Protein AF-A0A3M0L4Y0-F1 (afdb_monomer_lite)

InterPro domains:
  IPR043128 Reverse transcriptase/Diguanylate cyclase domain [G3DSA:3.30.70.270] (1-61)
  IPR043502 DNA/RNA polymerase superfamily [SSF56672] (2-50)

pLDDT: mean 83.2, std 10.31, range [58.84, 95.56]

Secondary structure (DSSP, 8-state):
---TTHHHHHHHHHHHHSTTS-----HHHHHHHHHHHHHHHHHHHT------TT---------------

Foldseek 3Di:
DDQPPLCVLCVVVVQQVDPPDPRDCDPSNVVSVVVVVVSVVVVVVPDDPPPDVPDDDDDDDDDDDPPDD

Structure (mmCIF, N/CA/C/O backbone):
data_AF-A0A3M0L4Y0-F1
#
_entry.id   AF-A0A3M0L4Y0-F1
#
loop_
_atom_site.group_PDB
_atom_site.id
_atom_site.type_symbol
_atom_site.label_atom_id
_atom_site.label_alt_id
_atom_site.label_comp_id
_atom_site.label_asym_id
_atom_site.label_entity_id
_atom_site.label_seq_id
_atom_site.pdbx_PDB_ins_code
_atom_site.Cartn_x
_atom_site.Cartn_y
_atom_site.Cartn_z
_atom_site.occupancy
_atom_site.B_iso_or_equiv
_atom_site.auth_seq_id
_atom_site.auth_comp_id
_atom_site.auth_asym_id
_atom_site.auth_atom_id
_atom_site.pdbx_PDB_model_num
ATOM 1 N N . MET A 1 1 ? 5.015 -4.643 -13.452 1.00 72.56 1 MET A N 1
ATOM 2 C CA . MET A 1 1 ? 5.506 -4.526 -12.064 1.00 72.56 1 MET A CA 1
ATOM 3 C C . MET A 1 1 ? 4.732 -5.519 -11.212 1.00 72.56 1 MET A C 1
ATOM 5 O O . MET A 1 1 ? 3.511 -5.432 -11.202 1.00 72.56 1 MET A O 1
ATOM 9 N N . HIS A 1 2 ? 5.403 -6.491 -10.592 1.00 76.94 2 HIS A N 1
ATOM 10 C CA . HIS A 1 2 ? 4.772 -7.499 -9.734 1.00 76.94 2 HIS A CA 1
ATOM 11 C C . HIS A 1 2 ? 5.260 -7.293 -8.299 1.00 76.94 2 HIS A C 1
ATOM 13 O O . HIS A 1 2 ? 6.461 -7.364 -8.058 1.00 76.94 2 HIS A O 1
ATOM 19 N N . ILE A 1 3 ? 4.334 -7.018 -7.380 1.00 82.75 3 ILE A N 1
ATOM 20 C CA . ILE A 1 3 ? 4.601 -6.883 -5.945 1.00 82.75 3 ILE A CA 1
ATOM 21 C C . ILE A 1 3 ? 3.960 -8.100 -5.266 1.00 82.75 3 ILE A C 1
ATOM 23 O O . ILE A 1 3 ? 2.740 -8.266 -5.385 1.00 82.75 3 ILE A O 1
ATOM 27 N N . PRO A 1 4 ? 4.744 -8.972 -4.608 1.00 84.31 4 PRO A N 1
ATOM 28 C CA . PRO A 1 4 ? 4.200 -10.108 -3.873 1.00 84.31 4 PRO A CA 1
ATOM 29 C C . PRO A 1 4 ? 3.194 -9.651 -2.815 1.00 84.31 4 PRO A C 1
ATOM 31 O O . PRO A 1 4 ? 3.359 -8.597 -2.210 1.00 84.31 4 PRO A O 1
ATOM 34 N N . GLU A 1 5 ? 2.138 -10.441 -2.610 1.00 88.56 5 GLU A N 1
ATOM 35 C CA . GLU A 1 5 ? 1.154 -10.224 -1.535 1.00 88.56 5 GLU A CA 1
ATOM 36 C C . GLU A 1 5 ? 0.502 -8.830 -1.527 1.00 88.56 5 GLU A C 1
ATOM 38 O O . GLU A 1 5 ? -0.024 -8.384 -0.509 1.00 88.56 5 GLU A O 1
ATOM 43 N N . TYR A 1 6 ? 0.467 -8.153 -2.680 1.00 89.12 6 TYR A N 1
ATOM 44 C CA . TYR A 1 6 ? -0.037 -6.786 -2.808 1.00 89.12 6 TYR A CA 1
ATOM 45 C C . TYR A 1 6 ? -1.398 -6.572 -2.131 1.00 89.12 6 TYR A C 1
ATOM 47 O O . TYR A 1 6 ? -1.572 -5.603 -1.398 1.00 89.12 6 TYR A O 1
ATOM 55 N N . SER A 1 7 ? -2.347 -7.498 -2.319 1.00 89.62 7 SER A N 1
ATOM 56 C CA . SER A 1 7 ? -3.677 -7.432 -1.699 1.00 89.62 7 SER A CA 1
ATOM 57 C C . SER A 1 7 ? -3.637 -7.447 -0.169 1.00 89.62 7 SER A C 1
ATOM 59 O O . SER A 1 7 ? -4.456 -6.782 0.465 1.00 89.62 7 SER A O 1
ATOM 61 N N . GLN A 1 8 ? -2.689 -8.171 0.426 1.00 90.94 8 GLN A N 1
ATOM 62 C CA . GLN A 1 8 ? -2.521 -8.244 1.874 1.00 90.94 8 GLN A CA 1
ATOM 63 C C . GLN A 1 8 ? -1.938 -6.932 2.400 1.00 90.94 8 GLN A C 1
ATOM 65 O O . GLN A 1 8 ? -2.474 -6.360 3.348 1.00 90.94 8 GLN A O 1
ATOM 70 N N . ILE A 1 9 ? -0.920 -6.397 1.719 1.00 90.56 9 ILE A N 1
ATOM 71 C CA . ILE A 1 9 ? -0.241 -5.158 2.117 1.00 90.56 9 ILE A CA 1
ATOM 72 C C . ILE A 1 9 ? -1.180 -3.946 2.002 1.00 90.56 9 ILE A C 1
ATOM 74 O O . ILE A 1 9 ? -1.163 -3.067 2.860 1.00 90.56 9 ILE A O 1
ATOM 78 N N . VAL A 1 10 ? -2.039 -3.881 0.977 1.00 91.06 10 VAL A N 1
ATOM 79 C CA . VAL A 1 10 ? -2.976 -2.750 0.807 1.00 91.06 10 VAL A CA 1
ATOM 80 C C . VAL A 1 10 ? -4.237 -2.857 1.664 1.00 91.06 10 VAL A C 1
ATOM 82 O O . VAL A 1 10 ? -4.956 -1.866 1.796 1.00 91.06 10 VAL A O 1
ATOM 85 N N . SER A 1 11 ? -4.530 -4.024 2.243 1.00 92.25 11 SER A N 1
ATOM 86 C CA . SER A 1 11 ? -5.773 -4.260 2.990 1.00 92.25 11 SER A CA 1
ATOM 87 C C . SER A 1 11 ? -6.003 -3.240 4.124 1.00 92.25 11 SER A C 1
ATOM 89 O O . SER A 1 11 ? -7.083 -2.635 4.157 1.00 92.25 11 SER A O 1
ATOM 91 N N . PRO A 1 12 ? -5.001 -2.911 4.973 1.00 91.56 12 PRO A N 1
ATOM 92 C CA . PRO A 1 12 ? -5.164 -1.897 6.020 1.00 91.56 12 PRO A CA 1
ATOM 93 C C . PRO A 1 12 ? -5.472 -0.495 5.471 1.00 91.56 12 PRO A C 1
ATOM 95 O O . PRO A 1 12 ? -6.202 0.272 6.101 1.00 91.56 12 PRO A O 1
ATOM 98 N N . LEU A 1 13 ? -4.960 -0.163 4.279 1.00 93.19 13 LEU A N 1
ATOM 99 C CA . LEU A 1 13 ? -5.202 1.122 3.607 1.00 93.19 13 LEU A CA 1
ATOM 100 C C . LEU A 1 13 ? -6.568 1.177 2.918 1.00 93.19 13 LEU A C 1
ATOM 102 O O . LEU A 1 13 ? -7.204 2.231 2.830 1.00 93.19 13 LEU A O 1
ATOM 106 N N . TYR A 1 14 ? -7.049 0.040 2.42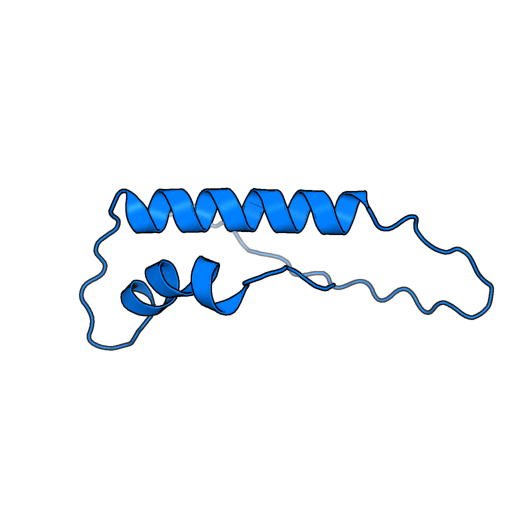8 1.00 90.06 14 TYR A N 1
ATOM 107 C CA . TYR A 1 14 ? -8.349 -0.036 1.781 1.00 90.06 14 TYR A CA 1
ATOM 108 C C . TYR A 1 14 ? -9.482 0.267 2.767 1.00 90.06 14 TYR A C 1
ATOM 110 O O . TYR A 1 14 ? -10.431 0.979 2.435 1.00 90.06 14 TYR A O 1
ATOM 118 N N . LEU A 1 15 ? -9.358 -0.187 4.015 1.00 84.38 15 LEU A N 1
ATOM 119 C CA . LEU A 1 15 ? -10.351 0.079 5.057 1.00 84.38 15 LEU A CA 1
ATOM 120 C C . LEU A 1 15 ? -10.505 1.572 5.383 1.00 84.38 15 LEU A C 1
ATOM 122 O O . LEU A 1 15 ? -11.622 2.001 5.675 1.00 84.38 15 LEU A O 1
ATOM 126 N N . VAL A 1 16 ? -9.434 2.367 5.271 1.00 89.25 16 VAL A N 1
ATOM 127 C CA . VAL A 1 16 ? -9.466 3.817 5.552 1.00 89.25 16 VAL A CA 1
ATOM 128 C C . VAL A 1 16 ? -9.817 4.680 4.339 1.00 89.25 16 VAL A C 1
ATOM 130 O O . VAL A 1 16 ? -10.133 5.854 4.493 1.00 89.25 16 VAL A O 1
ATOM 133 N N . THR A 1 17 ? -9.793 4.111 3.132 1.00 88.12 17 THR A N 1
ATOM 134 C CA . THR A 1 17 ? -10.174 4.801 1.884 1.00 88.12 17 THR A CA 1
ATOM 135 C C . THR A 1 17 ? -11.604 4.481 1.438 1.00 88.12 17 THR A C 1
ATOM 137 O O . THR A 1 17 ? -12.135 5.121 0.527 1.00 88.12 17 THR A O 1
ATOM 140 N N . ARG A 1 18 ? -12.269 3.517 2.090 1.00 87.50 18 ARG A N 1
ATOM 141 C CA . ARG A 1 18 ? -13.675 3.171 1.840 1.00 87.50 18 ARG A CA 1
ATOM 142 C C . ARG A 1 18 ? -14.623 4.302 2.247 1.00 87.50 18 ARG A C 1
ATOM 144 O O . ARG A 1 18 ? -14.540 4.871 3.331 1.00 87.50 18 ARG A O 1
ATOM 151 N N . LYS A 1 19 ? -15.603 4.575 1.380 1.00 86.19 19 LYS A N 1
ATOM 152 C CA . LYS A 1 19 ? -16.686 5.535 1.641 1.00 86.19 19 LYS A CA 1
ATOM 153 C C . LYS A 1 19 ? -17.476 5.124 2.892 1.00 86.19 19 LYS A C 1
ATOM 155 O O . LYS A 1 19 ? -17.732 3.941 3.084 1.00 86.19 19 LYS A O 1
ATOM 160 N N . LYS A 1 20 ? -17.934 6.114 3.670 1.00 86.38 20 LYS A N 1
ATOM 161 C CA . LYS A 1 20 ? -18.681 5.964 4.940 1.00 86.38 20 LYS A CA 1
ATOM 162 C C . LYS A 1 20 ? -17.873 5.434 6.133 1.00 86.38 20 LYS A C 1
ATOM 164 O O . LYS A 1 20 ? -18.452 5.298 7.205 1.00 86.38 20 LYS A O 1
ATOM 169 N N . ASN A 1 21 ? -16.571 5.201 5.984 1.00 85.69 21 ASN A N 1
ATOM 170 C CA . ASN A 1 21 ? -15.701 4.935 7.124 1.00 85.69 21 ASN A CA 1
ATOM 171 C C . ASN A 1 21 ? -15.091 6.242 7.631 1.00 85.69 21 ASN A C 1
ATOM 173 O O . ASN A 1 21 ? -14.710 7.107 6.840 1.00 85.69 21 ASN A O 1
ATOM 177 N N . ASN A 1 22 ? -14.976 6.370 8.953 1.00 88.31 22 ASN A N 1
ATOM 178 C CA . ASN A 1 22 ? -14.176 7.434 9.539 1.00 88.31 22 ASN A CA 1
ATOM 179 C C . ASN A 1 22 ? -12.699 7.162 9.258 1.00 88.31 22 ASN A C 1
ATOM 181 O O . ASN A 1 22 ? -12.221 6.032 9.389 1.00 88.31 22 ASN A O 1
ATOM 185 N N . PHE A 1 23 ? -11.980 8.210 8.872 1.00 90.62 23 PHE A N 1
ATOM 186 C CA . PHE A 1 23 ? -10.554 8.112 8.625 1.00 90.62 23 PHE A CA 1
ATOM 187 C C . PHE A 1 23 ? -9.807 8.043 9.958 1.00 90.62 23 PHE A C 1
ATOM 189 O O . PHE A 1 23 ? -9.732 9.025 10.696 1.00 90.62 23 PHE A O 1
ATOM 196 N N . HIS A 1 24 ? -9.244 6.876 10.255 1.00 88.75 24 HIS A N 1
ATOM 197 C CA . HIS A 1 24 ? -8.389 6.656 11.413 1.00 88.75 24 HIS A CA 1
ATOM 198 C C . HIS A 1 24 ? -7.044 6.123 10.935 1.00 88.75 24 HIS A C 1
ATOM 200 O O . HIS A 1 24 ? -6.975 5.078 10.293 1.00 88.75 24 HIS A O 1
ATOM 206 N N . TRP A 1 25 ? -5.977 6.860 11.232 1.00 93.06 25 TRP A N 1
ATOM 207 C CA . TRP A 1 25 ? -4.626 6.507 10.814 1.00 93.06 25 TRP A CA 1
ATOM 208 C C . TRP A 1 25 ? -3.864 5.887 11.981 1.00 93.06 25 TRP A C 1
ATOM 210 O O . TRP A 1 25 ? -3.376 6.595 12.861 1.00 93.06 25 TRP A O 1
ATOM 220 N N . GLY A 1 26 ? -3.823 4.559 12.017 1.00 94.25 26 GLY A N 1
ATOM 221 C CA . GLY A 1 26 ? -3.170 3.795 13.070 1.00 94.25 26 GLY A CA 1
ATOM 222 C C . GLY A 1 26 ? -1.793 3.258 12.669 1.00 94.25 26 GLY A C 1
ATOM 223 O O . GLY A 1 26 ? -1.338 3.438 11.533 1.00 94.25 26 GLY A O 1
ATOM 224 N N . PRO A 1 27 ? -1.125 2.553 13.599 1.00 95.56 27 PRO A N 1
ATOM 225 C CA . PRO A 1 27 ? 0.164 1.912 13.350 1.00 95.56 27 PRO A CA 1
ATOM 226 C C . PRO A 1 27 ? 0.139 0.941 12.161 1.00 95.56 27 PRO A C 1
ATOM 228 O O . PRO A 1 27 ? 1.066 0.941 11.356 1.00 95.56 27 PRO A O 1
ATOM 231 N N . GLU A 1 28 ? -0.945 0.177 11.997 1.00 93.69 28 GLU A N 1
ATOM 232 C CA . GLU A 1 28 ? -1.103 -0.784 10.897 1.00 93.69 28 GLU A CA 1
ATOM 233 C C . GLU A 1 28 ? -1.150 -0.095 9.527 1.00 93.69 28 GLU A C 1
ATOM 235 O O . GLU A 1 28 ? -0.505 -0.541 8.578 1.00 93.69 28 GLU A O 1
ATOM 240 N N . GLN A 1 29 ? -1.858 1.035 9.419 1.00 94.19 29 GLN A N 1
ATOM 241 C CA . GLN A 1 29 ? -1.912 1.825 8.186 1.00 94.19 29 GLN A CA 1
ATOM 242 C C . GLN A 1 29 ? -0.557 2.458 7.878 1.00 94.19 29 GLN A C 1
ATOM 244 O O . GLN A 1 29 ? -0.110 2.435 6.730 1.00 94.19 29 GLN A O 1
ATOM 249 N N . GLN A 1 30 ? 0.119 2.989 8.898 1.00 95.31 30 GLN A N 1
ATOM 250 C CA . GLN A 1 30 ? 1.442 3.580 8.734 1.00 95.31 30 GLN A CA 1
ATOM 251 C C . GLN A 1 30 ? 2.468 2.541 8.258 1.00 95.31 30 GLN A C 1
ATOM 253 O O . GLN A 1 30 ? 3.256 2.828 7.353 1.00 95.31 30 GLN A O 1
ATOM 258 N N . GLN A 1 31 ? 2.437 1.337 8.830 1.00 95.38 31 GLN A N 1
ATOM 259 C CA . GLN A 1 31 ? 3.303 0.229 8.437 1.00 95.38 31 GLN A CA 1
ATOM 260 C C . GLN A 1 31 ? 3.007 -0.231 7.006 1.00 95.38 31 GLN A C 1
ATOM 262 O O . GLN A 1 31 ? 3.928 -0.301 6.192 1.00 95.38 31 GLN A O 1
ATOM 267 N N . ALA A 1 32 ? 1.734 -0.457 6.666 1.00 94.00 32 ALA A N 1
ATOM 268 C CA . ALA A 1 32 ? 1.319 -0.818 5.311 1.00 94.00 32 ALA A CA 1
ATOM 269 C C . ALA A 1 32 ? 1.765 0.229 4.275 1.00 94.00 32 ALA A C 1
ATOM 271 O O . ALA A 1 32 ? 2.289 -0.108 3.211 1.00 94.00 32 ALA A O 1
ATOM 272 N N . PHE A 1 33 ? 1.626 1.518 4.600 1.00 94.31 33 PHE A N 1
ATOM 273 C CA . PHE A 1 33 ? 2.055 2.601 3.718 1.00 94.31 33 PHE A CA 1
ATOM 274 C C . PHE A 1 33 ? 3.580 2.663 3.552 1.00 94.31 33 PHE A C 1
ATOM 276 O O . PHE A 1 33 ? 4.076 2.908 2.449 1.00 94.31 33 PHE A O 1
ATOM 283 N N . ALA A 1 34 ? 4.342 2.434 4.624 1.00 94.81 34 ALA A N 1
ATOM 284 C CA . ALA A 1 34 ? 5.799 2.353 4.550 1.00 94.81 34 ALA A CA 1
ATOM 285 C C . ALA A 1 34 ? 6.255 1.171 3.680 1.00 94.81 34 ALA A C 1
ATOM 287 O O . ALA A 1 34 ? 7.101 1.357 2.803 1.00 94.81 34 ALA A O 1
ATOM 288 N N . GLN A 1 35 ? 5.637 0.003 3.862 1.00 93.69 35 GLN A N 1
ATOM 289 C CA . GLN A 1 35 ? 5.947 -1.210 3.110 1.00 93.69 35 GLN A CA 1
ATOM 290 C C . GLN A 1 35 ? 5.687 -1.035 1.609 1.00 93.69 35 GLN A C 1
ATOM 292 O O . GLN A 1 35 ? 6.553 -1.352 0.801 1.00 93.69 35 GLN A O 1
ATOM 297 N N . ILE A 1 36 ? 4.558 -0.436 1.215 1.00 91.38 36 ILE A N 1
ATOM 298 C CA . ILE A 1 36 ? 4.259 -0.181 -0.207 1.00 91.38 36 ILE A CA 1
ATOM 299 C C . ILE A 1 36 ? 5.292 0.745 -0.846 1.00 91.38 36 ILE A C 1
ATOM 301 O O . ILE A 1 36 ? 5.729 0.490 -1.966 1.00 91.38 36 ILE A O 1
ATOM 305 N N . LYS A 1 37 ? 5.711 1.812 -0.154 1.00 91.69 37 LYS A N 1
ATOM 306 C CA . LYS A 1 37 ? 6.753 2.708 -0.682 1.00 91.69 37 LYS A CA 1
ATOM 307 C C . LYS A 1 37 ? 8.062 1.959 -0.927 1.00 91.69 37 LYS A C 1
ATOM 309 O O . LYS A 1 37 ? 8.699 2.191 -1.952 1.00 91.69 37 LYS A O 1
ATOM 314 N N . GLN A 1 38 ? 8.441 1.072 -0.009 1.00 90.88 38 GLN A N 1
ATOM 315 C CA . GLN A 1 38 ? 9.653 0.270 -0.137 1.00 90.88 38 GLN A CA 1
ATOM 316 C C . GLN A 1 38 ? 9.547 -0.734 -1.292 1.00 90.88 38 GLN A C 1
ATOM 318 O O . GLN A 1 38 ? 10.440 -0.772 -2.134 1.00 90.88 38 GLN A O 1
ATOM 323 N N . GLU A 1 39 ? 8.443 -1.475 -1.396 1.00 89.00 39 GLU A N 1
ATOM 324 C CA . GLU A 1 39 ? 8.207 -2.428 -2.491 1.00 89.00 39 GLU A CA 1
ATOM 325 C C . GLU A 1 39 ? 8.205 -1.739 -3.861 1.00 89.00 39 GLU A C 1
ATOM 327 O O . GLU A 1 39 ? 8.798 -2.238 -4.821 1.00 89.00 39 GLU A O 1
ATOM 332 N N . ILE A 1 40 ? 7.600 -0.548 -3.956 1.00 86.94 40 ILE A N 1
ATOM 333 C CA . ILE A 1 40 ? 7.628 0.239 -5.191 1.00 86.94 40 ILE A CA 1
ATOM 334 C C . ILE A 1 40 ? 9.057 0.659 -5.532 1.00 86.94 40 ILE A C 1
ATOM 336 O O . ILE A 1 40 ? 9.490 0.464 -6.667 1.00 86.94 40 ILE A O 1
ATOM 340 N N . ALA A 1 41 ? 9.798 1.202 -4.564 1.00 88.25 41 ALA A N 1
ATOM 341 C CA . ALA A 1 41 ? 11.182 1.611 -4.775 1.00 88.25 41 ALA A CA 1
ATOM 342 C C . ALA A 1 41 ? 12.060 0.429 -5.217 1.00 88.25 41 ALA A C 1
ATOM 344 O O . ALA A 1 41 ? 12.841 0.567 -6.157 1.00 88.25 41 ALA A O 1
ATOM 345 N N . HIS A 1 42 ? 11.887 -0.740 -4.598 1.00 85.31 42 HIS A N 1
ATOM 346 C CA . HIS A 1 42 ? 12.621 -1.955 -4.941 1.00 85.31 42 HIS A CA 1
ATOM 347 C C . HIS A 1 42 ? 12.289 -2.431 -6.357 1.00 85.31 42 HIS A C 1
ATOM 349 O O . HIS A 1 42 ? 13.194 -2.655 -7.157 1.00 85.31 42 HIS A O 1
ATOM 355 N N . ALA A 1 43 ? 11.010 -2.539 -6.715 1.00 82.69 43 ALA A N 1
ATOM 356 C CA . ALA A 1 43 ? 10.616 -2.998 -8.044 1.00 82.69 43 ALA A CA 1
ATOM 357 C C . ALA A 1 43 ? 10.998 -2.011 -9.167 1.00 82.69 43 ALA A C 1
ATOM 359 O O . ALA A 1 43 ? 11.301 -2.444 -10.283 1.00 82.69 43 ALA A O 1
ATOM 360 N N . VAL A 1 44 ? 11.024 -0.702 -8.882 1.00 80.00 44 VAL A N 1
ATOM 361 C CA . VAL A 1 44 ? 11.536 0.319 -9.812 1.00 80.00 44 VAL A CA 1
ATOM 362 C C . VAL A 1 44 ? 13.057 0.211 -9.957 1.00 80.00 44 VAL A C 1
ATOM 364 O O . VAL A 1 44 ? 13.554 0.211 -11.080 1.00 80.00 44 VAL A O 1
ATOM 367 N N . ALA A 1 45 ? 13.797 0.055 -8.855 1.00 76.81 45 ALA A N 1
ATOM 368 C CA . ALA A 1 45 ? 15.254 -0.094 -8.881 1.00 76.81 45 ALA A CA 1
ATOM 369 C C . ALA A 1 45 ? 15.714 -1.391 -9.574 1.00 76.81 45 ALA A C 1
ATOM 371 O O . ALA A 1 45 ? 16.754 -1.410 -10.227 1.00 76.81 45 ALA A O 1
ATOM 372 N N . LEU A 1 46 ? 14.925 -2.466 -9.467 1.00 67.75 46 LEU A N 1
ATOM 373 C CA . LEU A 1 46 ? 15.190 -3.767 -10.089 1.00 67.75 46 LEU A CA 1
ATOM 374 C C . LEU A 1 46 ? 14.865 -3.830 -11.589 1.00 67.75 46 LEU A C 1
ATOM 376 O O . LEU A 1 46 ? 15.072 -4.878 -12.199 1.00 67.75 46 LEU A O 1
ATOM 380 N N . SER A 1 47 ? 14.362 -2.755 -12.201 1.00 62.97 47 SER A N 1
ATOM 381 C CA . SER A 1 47 ? 14.174 -2.690 -13.653 1.00 62.97 47 SER A CA 1
ATOM 382 C C . SER A 1 47 ? 15.313 -1.895 -14.296 1.00 62.97 47 SER A C 1
ATOM 384 O O . SER A 1 47 ? 15.225 -0.669 -14.367 1.00 62.97 47 SER A O 1
ATOM 386 N N . PRO A 1 48 ? 16.369 -2.547 -14.826 1.00 65.88 48 PRO A N 1
ATOM 387 C CA . PRO A 1 48 ? 17.215 -1.907 -15.820 1.00 65.88 48 PRO A CA 1
ATOM 388 C C . PRO A 1 48 ? 16.314 -1.432 -16.954 1.00 65.88 48 PRO A C 1
ATOM 390 O O . PRO A 1 48 ? 15.488 -2.205 -17.451 1.00 65.88 48 PRO A O 1
ATOM 393 N N . VAL A 1 49 ? 16.458 -0.173 -17.365 1.00 63.12 49 VAL A N 1
ATOM 394 C CA . VAL A 1 49 ? 15.814 0.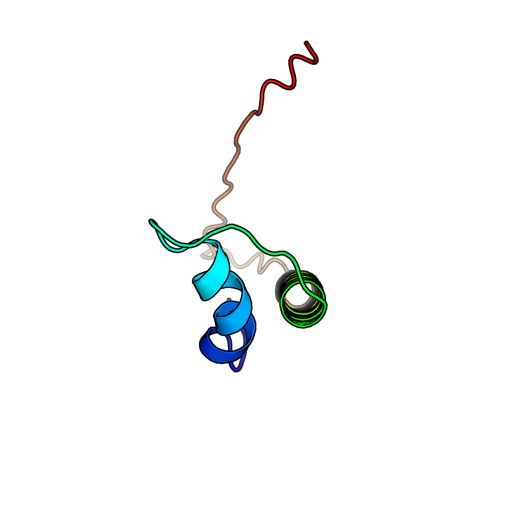308 -18.588 1.00 63.12 49 VAL A CA 1
ATOM 395 C C . VAL A 1 49 ? 16.341 -0.566 -19.720 1.00 63.12 49 VAL A C 1
ATOM 397 O O . VAL A 1 49 ? 17.496 -0.446 -20.123 1.00 63.12 49 VAL A O 1
ATOM 400 N N . ARG A 1 50 ? 15.513 -1.503 -20.190 1.00 64.94 50 ARG A N 1
ATOM 401 C CA . ARG A 1 50 ? 15.850 -2.341 -21.334 1.00 64.94 50 ARG A CA 1
ATOM 402 C C . ARG A 1 50 ? 15.826 -1.445 -22.562 1.00 64.94 50 ARG A C 1
ATOM 404 O O . ARG A 1 50 ? 14.764 -1.128 -23.082 1.00 64.94 50 ARG A O 1
ATOM 411 N N . THR A 1 51 ? 16.998 -1.018 -23.008 1.00 60.19 5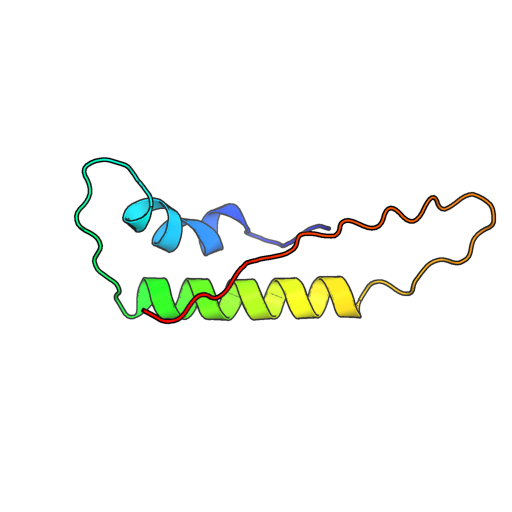1 THR A N 1
ATOM 412 C CA . THR A 1 51 ? 17.197 -0.340 -24.293 1.00 60.19 51 THR A CA 1
ATOM 413 C C . THR A 1 51 ? 17.252 -1.366 -25.425 1.00 60.19 51 THR A C 1
ATOM 415 O O . THR A 1 51 ? 18.182 -1.353 -26.229 1.00 60.19 51 THR A O 1
ATOM 418 N N . GLU A 1 52 ? 16.308 -2.311 -25.462 1.00 69.00 52 GLU A N 1
ATOM 419 C CA . GLU A 1 52 ? 16.156 -3.155 -26.646 1.00 69.00 52 GLU A CA 1
ATOM 420 C C . GLU A 1 52 ? 15.363 -2.378 -27.705 1.00 69.00 52 GLU A C 1
ATOM 422 O O . GLU A 1 52 ? 14.446 -1.638 -27.338 1.00 69.00 52 GLU A O 1
ATOM 427 N N . PRO A 1 53 ? 15.681 -2.535 -29.003 1.00 66.06 53 PRO A N 1
ATOM 428 C CA . PRO A 1 53 ? 15.064 -1.768 -30.090 1.00 66.06 53 PRO A CA 1
ATOM 429 C C . PRO A 1 53 ? 13.528 -1.823 -30.153 1.00 66.06 53 PRO A C 1
ATOM 431 O O . PRO A 1 53 ? 12.928 -0.983 -30.815 1.00 66.06 53 PRO A O 1
ATOM 434 N N . ASP A 1 54 ? 12.899 -2.781 -29.464 1.00 70.25 54 ASP A N 1
ATOM 435 C CA . ASP A 1 54 ? 11.450 -3.015 -29.475 1.00 70.25 54 ASP A CA 1
ATOM 436 C C . ASP A 1 54 ? 10.753 -2.704 -28.127 1.00 70.25 54 ASP A C 1
ATOM 438 O O . ASP A 1 54 ? 9.544 -2.892 -27.967 1.00 70.25 54 ASP A O 1
ATOM 442 N N . VAL A 1 55 ? 11.487 -2.196 -27.124 1.00 72.62 55 VAL A N 1
ATOM 443 C CA . VAL A 1 55 ? 10.905 -1.822 -25.822 1.00 72.62 55 VAL A CA 1
ATOM 444 C C . VAL A 1 55 ? 10.337 -0.404 -25.892 1.00 72.62 55 VAL A C 1
ATOM 446 O O . VAL A 1 55 ? 11.060 0.593 -25.877 1.00 72.62 55 VAL A O 1
ATOM 449 N N . LYS A 1 56 ? 9.005 -0.294 -25.925 1.00 73.06 56 LYS A N 1
ATOM 450 C CA . LYS A 1 56 ? 8.303 0.996 -25.835 1.00 73.06 56 LYS A CA 1
ATOM 451 C C . LYS A 1 56 ? 8.276 1.498 -24.389 1.00 73.06 56 LYS A C 1
ATOM 453 O O . LYS A 1 56 ? 7.461 1.050 -23.585 1.00 73.06 56 LYS A O 1
ATOM 458 N N . ASN A 1 57 ? 9.129 2.471 -24.076 1.00 73.62 57 ASN A N 1
ATOM 459 C CA . ASN A 1 57 ? 9.053 3.226 -22.824 1.00 73.62 57 ASN A CA 1
ATOM 460 C C . ASN A 1 57 ? 7.923 4.265 -22.913 1.00 73.62 57 ASN A C 1
ATOM 462 O O . ASN A 1 57 ? 7.902 5.084 -23.830 1.00 73.62 57 ASN A O 1
ATOM 466 N N . VAL A 1 58 ? 6.984 4.242 -21.963 1.00 80.62 58 VAL A N 1
ATOM 467 C CA . VAL A 1 58 ? 5.869 5.201 -21.881 1.00 80.62 58 VAL A CA 1
ATOM 468 C C . VAL A 1 58 ? 6.066 6.086 -20.653 1.00 80.62 58 VAL A C 1
ATOM 470 O O . VAL A 1 58 ? 6.173 5.578 -19.538 1.00 80.62 58 VAL A O 1
ATOM 473 N N . LEU A 1 59 ? 6.111 7.406 -20.854 1.00 83.12 59 LEU A N 1
ATOM 474 C CA . LEU A 1 59 ? 6.265 8.403 -19.791 1.00 83.12 59 LEU A CA 1
ATOM 475 C C . LEU A 1 59 ? 4.917 9.065 -19.479 1.00 83.12 59 LEU A C 1
ATOM 477 O O . LEU A 1 59 ? 4.243 9.553 -20.383 1.00 83.12 59 LEU A O 1
ATOM 481 N N . TYR A 1 60 ? 4.561 9.130 -18.195 1.00 82.38 60 TYR A N 1
ATOM 482 C CA . TYR A 1 60 ? 3.393 9.864 -17.705 1.00 82.38 60 TYR A CA 1
ATOM 483 C C . TYR A 1 60 ? 3.847 11.091 -16.909 1.00 82.38 60 TYR A C 1
ATOM 485 O O . TYR A 1 60 ? 4.686 10.978 -16.017 1.00 82.38 60 TYR A O 1
ATOM 493 N N . SER A 1 61 ? 3.273 12.257 -17.203 1.00 86.94 61 SER A N 1
ATOM 494 C C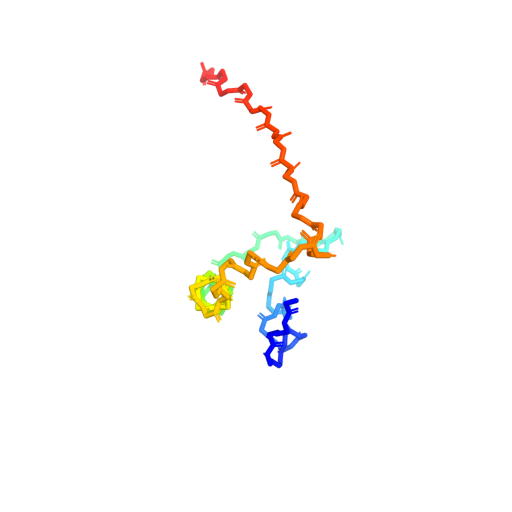A . SER A 1 61 ? 3.539 13.513 -16.494 1.00 86.94 61 SER A CA 1
ATOM 495 C C . SER A 1 61 ? 2.235 14.142 -16.012 1.00 86.94 61 SER A C 1
ATOM 497 O O . SER A 1 61 ? 1.283 14.244 -16.784 1.00 86.94 61 SER A O 1
ATOM 499 N N . ALA A 1 62 ? 2.204 14.612 -14.767 1.00 86.81 62 ALA A N 1
ATOM 500 C CA . ALA A 1 62 ? 1.093 15.375 -14.207 1.00 86.81 62 ALA A CA 1
ATOM 501 C C . ALA A 1 62 ? 1.640 16.574 -13.422 1.00 86.81 62 ALA A C 1
ATOM 503 O O . ALA A 1 62 ? 2.632 16.445 -12.706 1.00 86.81 62 ALA A O 1
ATOM 504 N N . ALA A 1 63 ? 0.993 17.733 -13.545 1.00 87.88 63 ALA A N 1
ATOM 505 C CA . ALA A 1 63 ? 1.335 18.932 -12.786 1.00 87.88 63 ALA A CA 1
ATOM 506 C C . ALA A 1 63 ? 0.317 19.136 -11.658 1.00 87.88 63 ALA A C 1
A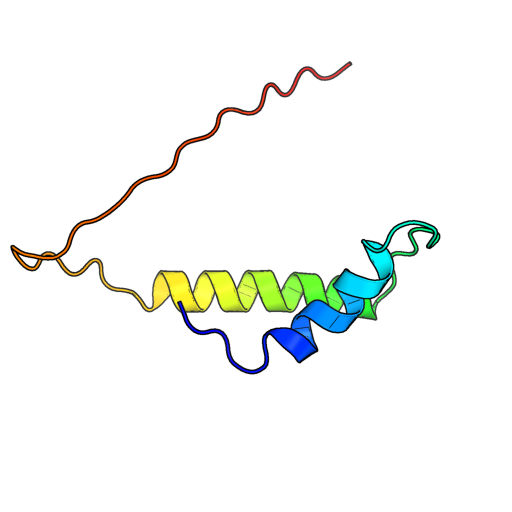TOM 508 O O . ALA A 1 63 ? -0.889 19.126 -11.901 1.00 87.88 63 ALA A O 1
ATOM 509 N N . ARG A 1 64 ? 0.802 19.334 -10.427 1.00 83.69 64 ARG A N 1
ATOM 510 C CA . ARG A 1 64 ? -0.021 19.740 -9.281 1.00 83.69 64 ARG A CA 1
ATOM 511 C C . ARG A 1 64 ? 0.269 21.200 -8.951 1.00 83.69 64 ARG A C 1
ATOM 513 O O . ARG A 1 64 ? 1.403 21.568 -8.665 1.00 83.69 64 ARG A O 1
ATOM 520 N N . ASN A 1 65 ? -0.768 22.018 -8.959 1.00 81.44 65 ASN A N 1
ATOM 521 C CA . ASN A 1 65 ? -0.768 23.392 -8.482 1.00 81.44 65 ASN A CA 1
ATOM 522 C C . ASN A 1 65 ? -0.837 23.384 -6.945 1.00 81.44 65 ASN A C 1
ATOM 524 O O . ASN A 1 65 ? -1.880 23.119 -6.354 1.00 81.44 65 ASN A O 1
ATOM 528 N N . ASN A 1 66 ? 0.298 23.647 -6.293 1.00 69.62 66 ASN A N 1
ATOM 529 C CA . ASN A 1 66 ? 0.404 23.770 -4.836 1.00 69.62 66 ASN A CA 1
ATOM 530 C C . ASN A 1 66 ? 0.157 25.224 -4.403 1.00 69.62 66 ASN A C 1
ATOM 532 O O . ASN A 1 66 ? 1.050 25.867 -3.853 1.00 69.62 66 ASN A O 1
ATOM 536 N N . SER A 1 67 ? -1.028 25.771 -4.677 1.00 66.31 67 SER A N 1
ATOM 537 C CA . SER A 1 67 ? -1.415 27.052 -4.080 1.00 66.31 67 SER A CA 1
ATOM 538 C C . SER A 1 67 ? -1.619 26.842 -2.578 1.00 66.31 67 SER A C 1
ATOM 540 O O . SER A 1 67 ? -2.640 26.303 -2.156 1.00 66.31 67 SER A O 1
ATOM 542 N N . LEU A 1 68 ? -0.610 27.213 -1.791 1.00 64.06 68 LEU A N 1
ATOM 543 C CA . LEU A 1 68 ? -0.710 27.375 -0.345 1.00 64.06 68 LEU A CA 1
ATOM 544 C C . LEU A 1 68 ? -1.681 28.538 -0.097 1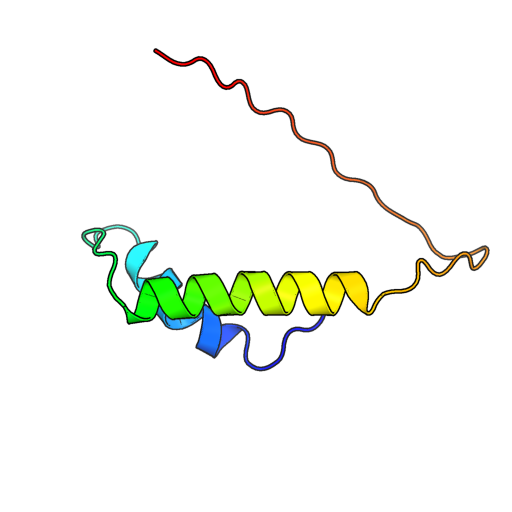.00 64.06 68 LEU A C 1
ATOM 546 O O . LEU A 1 68 ? -1.367 29.678 -0.434 1.00 64.06 68 LEU A O 1
ATOM 550 N N . SER A 1 69 ? -2.882 28.231 0.389 1.00 58.84 69 SER A N 1
ATOM 551 C CA . SER A 1 69 ? -3.762 29.206 1.046 1.00 58.84 69 SER A CA 1
ATOM 552 C C . SER A 1 69 ? -3.549 29.132 2.547 1.00 58.84 69 SER A C 1
ATOM 554 O O . SER A 1 69 ? -3.319 28.001 3.033 1.00 58.84 69 SER A O 1
#

Radius of gyration: 16.86 Å; chains: 1; bounding box: 36×39×43 Å

Organism: NCBI:txid333673

Sequence (69 aa):
MHIPEYSQIVSPLYLVTRKKNNFHWGPEQQQAFAQIKQEIAHAVALSPVRTEPDVKNVLYSAARNNSLS